Protein AF-A0A7D8UXM0-F1 (afdb_monomer)

InterPro domains:
  IPR001660 Sterile alpha motif domain [PF00536] (5-58)
  IPR013761 Sterile alpha motif/pointed domain superfamily [G3DSA:1.10.150.50] (2-58)
  IPR013761 Sterile alpha motif/pointed domain superfamily [SSF47769] (4-59)

Nearest PDB structures (foldseek):
  3hil-assembly2_B  TM=8.781E-01  e=5.672E-02  Homo sapiens
  5zrz-assembly1_B  TM=8.752E-01  e=5.672E-02  Mus musculus
  5zrx-assembly1_A  TM=5.684E-01  e=3.303E-01  Mus musculus

Mean predicted aligned error: 9.46 Å

pLDDT: mean 75.09, std 15.42, range [37.44, 89.88]

Foldseek 3Di:
DQVVVCVVCVVLVNNVCSVVCVVVVVSDPVSLLVDAPVNCVVSVNDPVSVQSSLVVLCVVLVHDPPDPRDHSVVSNVSVVVVVPDPDDDDDDPDPDDDD

Secondary structure (DSSP, 8-state):
--HHHHHHHHHTT-GGGHHHHHHTT--SHHHHHH--HHHHHHTT--HHHHHHHHHHHHHHTT--TTSPPPPHHHHHHHHHHHTT--S---S--------

Solvent-accessible surface area (backbone atoms only — not comparable to full-atom values): 6232 Å² total; per-residue (Å²): 133,58,56,71,47,50,52,52,27,47,76,70,74,42,49,87,47,49,67,57,34,49,74,72,66,40,44,43,67,68,48,56,57,66,53,46,71,65,58,41,47,75,71,65,54,52,71,72,55,52,53,51,51,47,47,53,54,36,46,77,70,70,45,60,84,90,48,80,82,68,51,60,69,53,50,40,54,50,54,64,56,61,77,77,54,99,66,89,78,82,89,76,94,78,82,74,83,85,127

Sequence (99 aa):
MTAEIAEMLEDLDLKQYRSSFLQAGLDNWEALCKITDSELDVLGIRLGHRRKLQREVARRLLWPDFKPLPTTQELLLLLWHNEQGRAGGREDYFSLPCS

Radius of gyration: 14.33 Å; Cα contacts (8 Å, |Δi|>4): 61; chains: 1; bounding box: 32×39×26 Å

Organism: NCBI:txid1316786

Structure (mmCIF, N/CA/C/O backbone):
data_AF-A0A7D8UXM0-F1
#
_entry.id   AF-A0A7D8UXM0-F1
#
loop_
_atom_site.group_PDB
_atom_site.id
_atom_site.type_symbol
_atom_site.label_atom_id
_atom_site.label_alt_id
_atom_site.label_comp_id
_atom_site.label_asym_id
_atom_site.label_entity_id
_atom_site.label_seq_id
_atom_site.pdbx_PDB_ins_code
_atom_site.Cartn_x
_atom_site.Cartn_y
_atom_site.Cartn_z
_atom_site.occupancy
_atom_site.B_iso_or_equiv
_atom_site.auth_seq_id
_atom_site.auth_comp_id
_atom_site.auth_asym_id
_atom_site.auth_atom_id
_atom_site.pdbx_PDB_model_num
ATOM 1 N N . MET A 1 1 ? 7.042 8.039 15.534 1.00 47.03 1 MET A N 1
ATOM 2 C CA . MET A 1 1 ? 8.016 7.488 14.574 1.00 47.03 1 MET A CA 1
ATOM 3 C C . MET A 1 1 ? 7.226 6.994 13.370 1.00 47.03 1 MET A C 1
ATOM 5 O O . MET A 1 1 ? 6.752 5.878 13.398 1.00 47.03 1 MET A O 1
ATOM 9 N N . THR A 1 2 ? 6.974 7.853 12.380 1.00 56.34 2 THR A N 1
ATOM 10 C CA . THR A 1 2 ? 6.192 7.533 11.158 1.00 56.34 2 THR A CA 1
ATOM 11 C C . THR A 1 2 ? 7.046 7.6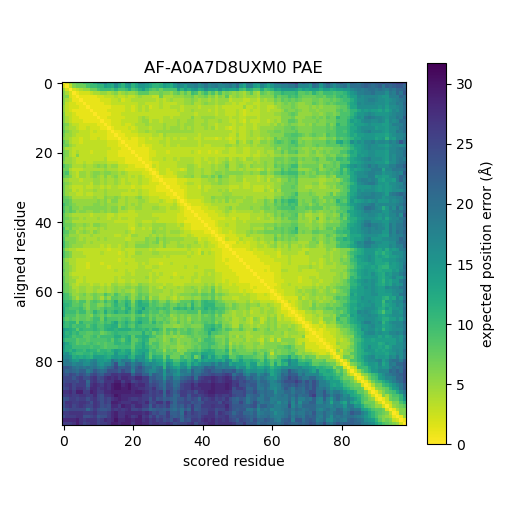51 9.888 1.00 56.34 2 THR A C 1
ATOM 13 O O . THR A 1 2 ? 6.525 7.662 8.774 1.00 56.34 2 THR A O 1
ATOM 16 N N . ALA A 1 3 ? 8.364 7.804 10.065 1.00 70.94 3 ALA A N 1
ATOM 17 C CA . ALA A 1 3 ? 9.318 8.048 8.988 1.00 70.94 3 ALA A CA 1
ATOM 18 C C . ALA A 1 3 ? 9.566 6.789 8.150 1.00 70.94 3 ALA A C 1
ATOM 20 O O . ALA A 1 3 ? 9.577 6.881 6.933 1.00 70.94 3 ALA A O 1
ATOM 21 N N . GLU A 1 4 ? 9.631 5.613 8.776 1.00 79.62 4 GLU A N 1
ATOM 22 C CA . GLU A 1 4 ? 10.021 4.371 8.096 1.00 79.62 4 GLU A CA 1
ATOM 23 C C . GLU A 1 4 ? 9.076 3.983 6.943 1.00 79.62 4 GLU A C 1
ATOM 25 O O . GLU A 1 4 ? 9.522 3.637 5.850 1.00 79.62 4 GLU A O 1
ATOM 30 N N . ILE A 1 5 ? 7.758 4.095 7.154 1.00 84.25 5 ILE A N 1
ATOM 31 C CA . ILE A 1 5 ? 6.766 3.879 6.090 1.00 84.25 5 ILE A CA 1
ATOM 32 C C . ILE A 1 5 ? 6.811 5.006 5.057 1.00 84.25 5 ILE A C 1
ATOM 34 O O . ILE A 1 5 ? 6.653 4.750 3.867 1.00 84.25 5 ILE A O 1
ATOM 38 N N . ALA A 1 6 ? 7.020 6.252 5.489 1.00 84.56 6 ALA A N 1
ATOM 39 C CA . ALA A 1 6 ? 7.072 7.389 4.578 1.00 84.56 6 ALA A CA 1
ATOM 40 C C . ALA A 1 6 ? 8.255 7.283 3.603 1.00 84.56 6 ALA A C 1
ATOM 42 O O . ALA A 1 6 ? 8.045 7.476 2.410 1.00 84.56 6 ALA A O 1
ATOM 43 N N . GLU A 1 7 ? 9.440 6.915 4.097 1.00 86.75 7 GLU A N 1
ATOM 44 C CA . GLU A 1 7 ? 10.653 6.712 3.298 1.00 86.75 7 GLU A CA 1
ATOM 45 C C . GLU A 1 7 ? 10.472 5.561 2.304 1.00 86.75 7 GLU A C 1
ATOM 47 O O . GLU A 1 7 ? 10.662 5.755 1.110 1.00 86.75 7 GLU A O 1
ATOM 52 N N . MET A 1 8 ? 9.965 4.402 2.740 1.00 86.75 8 MET A N 1
ATOM 53 C CA . MET A 1 8 ? 9.687 3.299 1.808 1.00 86.75 8 MET A CA 1
ATOM 54 C C . MET A 1 8 ? 8.648 3.629 0.749 1.00 86.75 8 MET A C 1
ATOM 56 O O . MET A 1 8 ? 8.779 3.235 -0.409 1.00 86.75 8 MET A O 1
ATOM 60 N N . LEU A 1 9 ? 7.558 4.290 1.146 1.00 87.38 9 LEU A N 1
ATOM 61 C CA . LEU A 1 9 ? 6.549 4.709 0.186 1.00 87.38 9 LEU A CA 1
ATOM 62 C C . LEU A 1 9 ? 7.142 5.727 -0.788 1.00 87.38 9 LEU A C 1
ATOM 64 O O . LEU A 1 9 ? 6.718 5.758 -1.935 1.00 87.38 9 LEU A O 1
A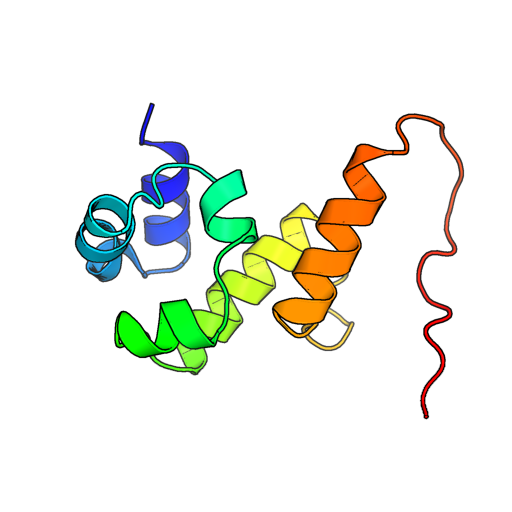TOM 68 N N . GLU A 1 10 ? 8.103 6.545 -0.374 1.00 89.12 10 GLU A N 1
ATOM 69 C CA . GLU A 1 10 ? 8.821 7.447 -1.268 1.00 89.12 10 GLU A CA 1
ATOM 70 C C . GLU A 1 10 ? 9.751 6.687 -2.228 1.00 89.12 10 GLU A C 1
ATOM 72 O O . GLU A 1 10 ? 9.645 6.902 -3.434 1.00 89.12 10 GLU A O 1
ATOM 77 N N . ASP A 1 11 ? 10.534 5.721 -1.740 1.00 89.19 11 ASP A N 1
ATOM 78 C CA . ASP A 1 11 ? 11.398 4.851 -2.558 1.00 89.19 11 ASP A CA 1
ATOM 79 C C . ASP A 1 11 ? 10.615 4.054 -3.616 1.00 89.19 11 ASP A C 1
ATOM 81 O O . ASP A 1 11 ? 11.065 3.866 -4.749 1.00 89.19 11 ASP A O 1
ATOM 85 N N . LEU A 1 12 ? 9.410 3.592 -3.271 1.00 87.69 12 LEU A N 1
ATOM 86 C CA . LEU A 1 12 ? 8.546 2.828 -4.178 1.00 87.69 12 LEU A CA 1
ATOM 87 C C . LEU A 1 12 ? 7.712 3.707 -5.127 1.00 87.69 12 LEU A C 1
ATOM 89 O O . LEU A 1 12 ? 6.990 3.168 -5.982 1.00 87.69 12 LEU A O 1
ATOM 93 N N . ASP A 1 13 ? 7.815 5.033 -4.992 1.00 88.81 13 ASP A N 1
ATOM 94 C CA . ASP A 1 13 ? 6.992 6.045 -5.667 1.00 88.81 13 ASP A CA 1
ATOM 95 C C . ASP A 1 13 ? 5.483 5.898 -5.355 1.00 88.81 13 ASP A C 1
ATOM 97 O O . ASP A 1 13 ? 4.593 6.083 -6.182 1.00 88.81 13 ASP A O 1
ATOM 101 N N . LEU A 1 14 ? 5.180 5.522 -4.113 1.00 88.56 14 LEU A N 1
ATOM 102 C CA . LEU A 1 14 ? 3.850 5.299 -3.539 1.00 88.56 14 LEU A CA 1
ATOM 103 C C . L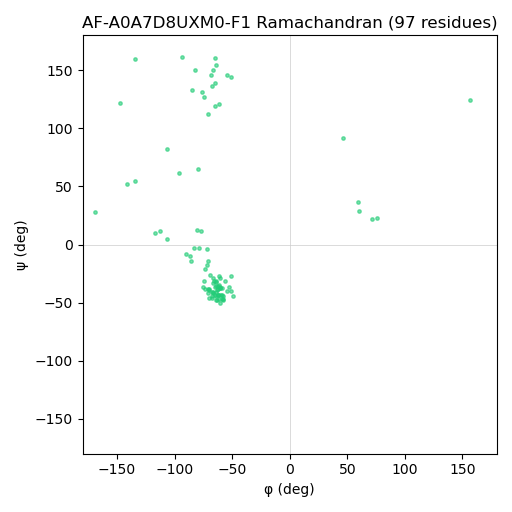EU A 1 14 ? 3.469 6.329 -2.464 1.00 88.56 14 LEU A C 1
ATOM 105 O O . LEU A 1 14 ? 2.446 6.170 -1.796 1.00 88.56 14 LEU A O 1
ATOM 109 N N . LYS A 1 15 ? 4.232 7.419 -2.317 1.00 88.69 15 LYS A N 1
ATOM 110 C CA . LYS A 1 15 ? 3.982 8.498 -1.340 1.00 88.69 15 LYS A CA 1
ATOM 111 C C . LYS A 1 15 ? 2.559 9.065 -1.368 1.00 88.69 15 LYS A C 1
ATOM 113 O O . LYS A 1 15 ? 2.058 9.510 -0.340 1.00 88.69 15 LYS A O 1
ATOM 118 N N . GLN A 1 16 ? 1.878 8.998 -2.515 1.00 88.81 16 GLN A N 1
ATOM 119 C CA . GLN A 1 16 ? 0.476 9.407 -2.658 1.00 88.81 16 GLN A CA 1
ATOM 120 C C . GLN A 1 16 ? -0.490 8.600 -1.774 1.00 88.81 16 GLN A C 1
ATOM 122 O O . GLN A 1 16 ? -1.534 9.109 -1.380 1.00 88.81 16 GLN A O 1
ATOM 127 N N . TYR A 1 17 ? -0.137 7.360 -1.429 1.00 88.00 17 TYR A N 1
ATOM 128 C CA . TYR A 1 17 ? -0.950 6.504 -0.571 1.00 88.00 17 TYR A CA 1
ATOM 129 C C . TYR A 1 17 ? -0.669 6.715 0.916 1.00 88.00 17 TYR A C 1
ATOM 131 O O . TYR A 1 17 ? -1.433 6.227 1.742 1.00 88.00 17 TYR A O 1
ATOM 139 N N . ARG A 1 18 ? 0.377 7.468 1.283 1.00 87.69 18 ARG A N 1
ATOM 140 C CA . ARG A 1 18 ? 0.791 7.688 2.678 1.00 87.69 18 ARG A CA 1
ATOM 141 C C . ARG A 1 18 ? -0.368 8.111 3.579 1.00 87.69 18 ARG A C 1
ATOM 143 O O . ARG A 1 18 ? -0.515 7.575 4.671 1.00 87.69 18 ARG A O 1
ATOM 150 N N . SER A 1 19 ? -1.208 9.036 3.119 1.00 86.94 19 SER A N 1
ATOM 151 C CA . SER A 1 19 ? -2.368 9.492 3.893 1.00 86.94 19 SER A CA 1
ATOM 152 C C . SER A 1 19 ? -3.431 8.407 4.075 1.00 86.94 19 SER A C 1
ATOM 154 O O . SER A 1 19 ? -4.079 8.380 5.117 1.00 86.94 19 SER A O 1
ATOM 156 N N . SER A 1 20 ? -3.605 7.512 3.100 1.00 88.44 20 SER A N 1
ATOM 157 C CA . SER A 1 20 ? -4.510 6.361 3.203 1.00 88.44 20 SER A CA 1
ATOM 158 C C . SER A 1 20 ? -3.968 5.315 4.177 1.00 88.44 20 SER A C 1
ATOM 160 O O . SER A 1 20 ? -4.714 4.821 5.013 1.00 88.44 20 SER A O 1
ATOM 162 N N . PHE A 1 21 ? -2.659 5.040 4.128 1.00 86.00 21 PHE A N 1
ATOM 163 C CA . PHE A 1 21 ? -1.992 4.134 5.067 1.00 86.00 21 PHE A CA 1
ATOM 164 C C . PHE A 1 21 ? -2.090 4.647 6.511 1.00 86.00 21 PHE A C 1
ATOM 166 O O . PHE A 1 21 ? -2.504 3.906 7.397 1.00 86.00 21 PHE A O 1
ATOM 173 N N . LEU A 1 22 ? -1.810 5.932 6.751 1.00 86.94 22 LEU A N 1
ATOM 174 C CA . LEU A 1 22 ? -1.930 6.526 8.088 1.00 86.94 22 LEU A CA 1
ATOM 175 C C . LEU A 1 22 ? -3.373 6.518 8.613 1.00 86.94 22 LEU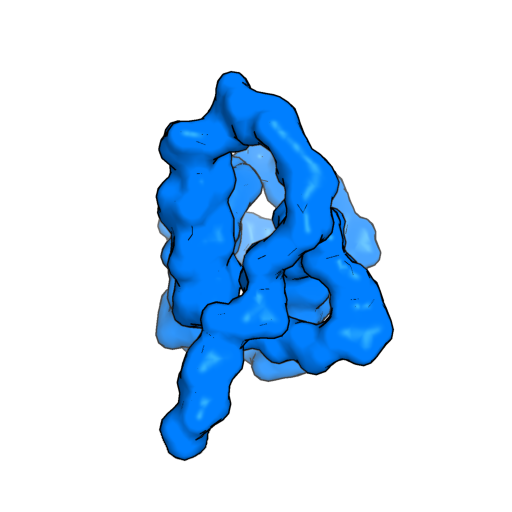 A C 1
ATOM 177 O O . LEU A 1 22 ? -3.585 6.240 9.789 1.00 86.94 22 LEU A O 1
ATOM 181 N N . GLN A 1 23 ? -4.364 6.786 7.757 1.00 86.56 23 GLN A N 1
ATOM 182 C CA . GLN A 1 23 ? -5.779 6.710 8.145 1.00 86.56 23 GLN A CA 1
ATOM 183 C C . GLN A 1 23 ? -6.225 5.285 8.484 1.00 86.56 23 GLN A C 1
ATOM 185 O O . GLN A 1 23 ? -7.076 5.108 9.350 1.00 86.56 23 GLN A O 1
ATOM 190 N N . ALA A 1 24 ? -5.630 4.281 7.841 1.00 84.62 24 ALA A N 1
ATOM 191 C CA . ALA A 1 24 ? -5.864 2.873 8.142 1.00 84.62 24 ALA A CA 1
ATOM 192 C C . ALA A 1 24 ? -5.097 2.368 9.383 1.00 84.62 24 ALA A C 1
ATOM 194 O O . ALA A 1 24 ? -5.255 1.211 9.757 1.00 84.62 24 ALA A O 1
ATOM 195 N N . GLY A 1 25 ? -4.261 3.201 10.022 1.00 84.94 25 GLY A N 1
ATOM 196 C CA . GLY A 1 25 ? -3.410 2.781 11.145 1.00 84.94 25 GLY A CA 1
ATOM 197 C C . GLY A 1 25 ? -2.187 1.957 10.722 1.00 84.94 25 GLY A C 1
ATOM 198 O O . GLY A 1 25 ? -1.650 1.180 11.503 1.00 84.94 25 GLY A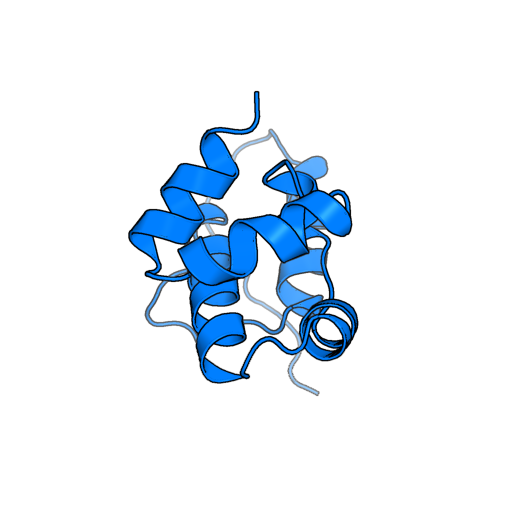 O 1
ATOM 199 N N . LEU A 1 26 ? -1.751 2.100 9.468 1.00 84.56 26 LEU A N 1
ATOM 200 C CA . LEU A 1 26 ? -0.575 1.435 8.902 1.00 84.56 26 LEU A CA 1
ATOM 201 C C . LEU A 1 26 ? 0.631 2.378 8.984 1.00 84.56 26 LEU A C 1
ATOM 203 O O . LEU A 1 26 ? 1.180 2.822 7.975 1.00 84.56 26 LEU A O 1
ATOM 207 N N . ASP A 1 27 ? 0.999 2.746 10.207 1.00 83.31 27 ASP A N 1
ATOM 208 C CA . ASP A 1 27 ? 2.096 3.679 10.490 1.00 83.31 27 ASP A CA 1
ATOM 209 C C . ASP A 1 27 ? 3.466 3.004 10.670 1.00 83.31 27 ASP A C 1
ATOM 211 O O . ASP A 1 27 ? 4.486 3.697 10.719 1.00 83.31 27 ASP A O 1
ATOM 215 N N . ASN A 1 28 ? 3.504 1.670 10.715 1.00 85.06 28 ASN A N 1
ATOM 216 C CA . ASN A 1 28 ? 4.709 0.878 10.946 1.00 85.06 28 ASN A CA 1
ATOM 217 C C . ASN A 1 28 ? 4.834 -0.307 9.974 1.00 85.06 28 ASN A C 1
ATOM 219 O O . ASN A 1 28 ? 3.859 -0.749 9.356 1.00 85.06 28 ASN A O 1
ATOM 223 N N . TRP A 1 29 ? 6.061 -0.820 9.834 1.00 82.00 29 TRP A N 1
ATOM 224 C CA . TRP A 1 29 ? 6.371 -1.928 8.929 1.00 82.00 29 TRP A CA 1
ATOM 225 C C . TRP A 1 29 ? 5.616 -3.211 9.259 1.00 82.00 29 TRP A C 1
ATOM 227 O O . TRP A 1 29 ? 5.195 -3.929 8.356 1.00 82.00 29 TRP A O 1
ATOM 237 N N . GLU A 1 30 ? 5.410 -3.489 10.540 1.00 78.62 30 GLU A N 1
ATOM 238 C CA . GLU A 1 30 ? 4.734 -4.697 10.998 1.00 78.62 30 GLU A CA 1
ATOM 239 C C . GLU A 1 30 ? 3.253 -4.706 10.589 1.00 78.62 30 GLU A C 1
ATOM 241 O O . GLU A 1 30 ? 2.737 -5.717 10.117 1.00 78.62 30 GLU A O 1
ATOM 246 N N . ALA A 1 31 ? 2.582 -3.559 10.688 1.00 82.25 31 ALA A N 1
ATOM 247 C CA . ALA A 1 31 ? 1.212 -3.358 10.237 1.00 82.25 31 ALA A CA 1
ATOM 248 C C . ALA A 1 31 ? 1.119 -3.434 8.708 1.00 82.25 31 ALA A C 1
ATOM 250 O O . ALA A 1 31 ? 0.218 -4.087 8.183 1.00 82.25 31 ALA A O 1
ATOM 251 N N . LEU A 1 32 ? 2.086 -2.851 7.987 1.00 83.44 32 LEU A N 1
ATOM 252 C CA . LEU A 1 32 ? 2.167 -2.981 6.529 1.00 83.44 32 LEU A CA 1
ATOM 253 C C . LEU A 1 32 ? 2.380 -4.437 6.096 1.00 83.44 32 LEU A C 1
ATOM 255 O O . LEU A 1 32 ? 1.792 -4.881 5.123 1.00 83.44 32 LEU A O 1
ATOM 259 N N . CYS A 1 33 ? 3.188 -5.196 6.826 1.00 80.44 33 CYS A N 1
ATOM 260 C CA . 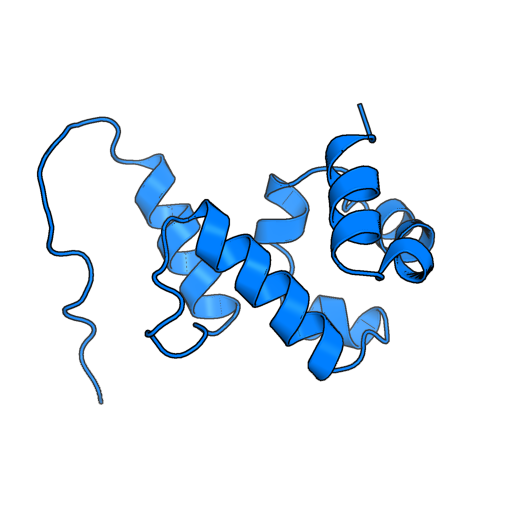CYS A 1 33 ? 3.398 -6.622 6.603 1.00 80.44 33 CYS A CA 1
ATOM 261 C C . CYS A 1 33 ? 2.140 -7.462 6.878 1.00 80.44 33 CYS A C 1
ATOM 263 O O . CYS A 1 33 ? 1.960 -8.518 6.275 1.00 80.44 33 CYS A O 1
ATOM 265 N N . LYS A 1 34 ? 1.273 -6.989 7.781 1.00 78.44 34 LYS A N 1
ATOM 266 C CA . LYS A 1 34 ? 0.019 -7.648 8.162 1.00 78.44 34 LYS A CA 1
ATOM 267 C C . LYS A 1 34 ? -1.162 -7.312 7.243 1.00 78.44 34 LYS A C 1
ATOM 269 O O . LYS A 1 34 ? -2.183 -7.997 7.310 1.00 78.44 34 LYS A O 1
ATOM 274 N N . ILE A 1 35 ? -1.049 -6.279 6.402 1.00 82.50 35 ILE A N 1
ATOM 275 C CA . ILE A 1 35 ? -2.139 -5.871 5.513 1.00 82.50 35 ILE A CA 1
ATOM 276 C C . ILE A 1 35 ? -2.434 -6.962 4.477 1.00 82.50 35 ILE A C 1
ATOM 278 O O . ILE A 1 35 ? -1.521 -7.567 3.925 1.00 82.50 35 ILE A O 1
ATOM 282 N N . THR A 1 36 ? -3.713 -7.211 4.193 1.00 82.00 36 THR A N 1
ATOM 283 C CA . THR A 1 36 ? -4.128 -8.191 3.177 1.00 82.00 36 THR A CA 1
ATOM 284 C C . THR A 1 36 ? -4.351 -7.534 1.813 1.00 82.00 36 THR A C 1
ATOM 286 O O . THR A 1 36 ? -4.574 -6.326 1.717 1.00 82.00 36 THR A O 1
ATOM 289 N N . ASP A 1 37 ? -4.354 -8.329 0.737 1.00 79.56 37 ASP A N 1
ATOM 290 C CA . ASP A 1 37 ? -4.739 -7.839 -0.597 1.00 79.56 37 ASP A CA 1
ATOM 291 C C . ASP A 1 37 ? -6.144 -7.224 -0.615 1.00 79.56 37 ASP A C 1
ATOM 293 O O . ASP A 1 37 ? -6.366 -6.283 -1.375 1.00 79.56 37 ASP A O 1
ATOM 297 N N . SER A 1 38 ? -7.061 -7.722 0.222 1.00 80.94 38 SER A N 1
ATOM 298 C CA . SER A 1 38 ? -8.418 -7.188 0.376 1.00 80.94 38 SER A CA 1
ATOM 299 C C . SER A 1 38 ? -8.409 -5.799 1.008 1.00 80.94 38 SER A C 1
ATOM 301 O O . SER A 1 38 ? -9.065 -4.897 0.505 1.00 80.94 38 SER A O 1
ATOM 303 N N . GLU A 1 39 ? -7.616 -5.591 2.060 1.00 84.56 39 GLU A N 1
ATOM 304 C CA . GLU A 1 39 ? -7.457 -4.270 2.685 1.00 84.56 39 GLU A CA 1
ATOM 305 C C . GLU A 1 39 ? -6.808 -3.274 1.705 1.00 84.56 39 GLU A C 1
ATOM 307 O O . GLU A 1 39 ? -7.259 -2.138 1.570 1.00 84.56 39 GLU A O 1
ATOM 312 N N . LEU A 1 40 ? -5.801 -3.706 0.932 1.00 83.31 40 LEU A N 1
ATOM 313 C CA . LEU A 1 40 ? -5.206 -2.888 -0.137 1.00 83.31 40 LEU A CA 1
ATOM 314 C C . LEU A 1 40 ? -6.207 -2.581 -1.267 1.00 83.31 40 LEU A C 1
ATOM 316 O O . LEU A 1 40 ? -6.122 -1.522 -1.897 1.00 83.31 40 LEU A O 1
ATOM 320 N N . ASP A 1 41 ? -7.140 -3.496 -1.541 1.00 85.06 41 ASP A N 1
ATOM 321 C CA . ASP A 1 41 ? -8.232 -3.305 -2.498 1.00 85.06 41 ASP A CA 1
ATOM 322 C C . ASP A 1 41 ? -9.233 -2.256 -2.016 1.00 85.06 41 ASP A C 1
ATOM 324 O O . ASP A 1 41 ? -9.547 -1.327 -2.760 1.00 85.06 41 ASP A O 1
ATOM 328 N N . VAL A 1 42 ? -9.634 -2.336 -0.744 1.00 86.94 42 VAL A N 1
ATOM 329 C CA . VAL A 1 42 ? -10.507 -1.359 -0.077 1.00 86.94 42 VAL A CA 1
ATOM 330 C C . VAL A 1 42 ? -9.873 0.035 -0.071 1.00 86.94 42 VAL A C 1
ATOM 332 O O . VAL A 1 42 ? -10.561 1.028 -0.303 1.00 86.94 42 VAL A O 1
ATOM 335 N N . LEU A 1 43 ? -8.550 0.123 0.103 1.00 86.19 43 LEU A N 1
ATOM 336 C CA . LEU A 1 43 ? -7.793 1.377 -0.013 1.00 86.19 43 LEU A CA 1
ATOM 337 C C . LEU A 1 43 ? -7.665 1.895 -1.461 1.00 86.19 43 LEU A C 1
ATOM 339 O O . LEU A 1 43 ? -7.089 2.963 -1.685 1.00 86.19 43 LEU A O 1
ATOM 343 N N . GLY A 1 44 ? -8.167 1.159 -2.457 1.00 85.44 44 GLY A N 1
ATOM 344 C CA . GLY A 1 44 ? -8.126 1.543 -3.869 1.00 85.44 44 GLY A CA 1
ATOM 345 C C . GLY A 1 44 ? -6.726 1.471 -4.487 1.00 85.44 44 GLY A C 1
ATOM 346 O O . GLY A 1 44 ? -6.438 2.137 -5.488 1.00 85.44 44 GLY A O 1
ATOM 347 N N . ILE A 1 45 ? -5.814 0.690 -3.903 1.00 87.94 45 ILE A N 1
ATOM 348 C CA . ILE A 1 45 ? -4.441 0.563 -4.399 1.00 87.94 45 ILE A CA 1
ATOM 349 C C . ILE A 1 45 ? -4.443 -0.333 -5.637 1.00 87.94 45 ILE A C 1
ATOM 351 O O . ILE A 1 45 ? -4.989 -1.432 -5.633 1.00 87.94 45 ILE A O 1
ATOM 355 N N . ARG A 1 46 ? -3.799 0.100 -6.725 1.00 89.88 46 ARG A N 1
ATOM 356 C CA . ARG A 1 46 ? -3.750 -0.673 -7.981 1.00 89.88 46 ARG A CA 1
ATOM 357 C C . ARG A 1 46 ? -2.916 -1.946 -7.812 1.00 89.88 46 ARG A C 1
ATOM 359 O O . ARG A 1 46 ? -1.879 -1.911 -7.154 1.00 89.88 46 ARG A O 1
ATOM 366 N N . LEU A 1 47 ? -3.291 -3.032 -8.495 1.00 85.25 47 LEU A N 1
ATOM 367 C CA . LEU A 1 47 ? -2.593 -4.328 -8.428 1.00 85.25 47 LEU A CA 1
ATOM 368 C C . LEU A 1 47 ? -1.072 -4.217 -8.659 1.00 85.25 47 LEU A C 1
ATOM 370 O O . LEU A 1 47 ? -0.288 -4.838 -7.949 1.00 85.25 47 LEU A O 1
ATOM 374 N N . GLY A 1 48 ? -0.630 -3.376 -9.601 1.00 87.25 48 GLY A N 1
ATOM 375 C CA . GLY A 1 48 ? 0.801 -3.148 -9.848 1.00 87.25 48 GLY A CA 1
ATOM 376 C C . GLY A 1 48 ? 1.554 -2.559 -8.646 1.00 87.25 48 GLY A C 1
ATOM 377 O O . GLY A 1 48 ? 2.699 -2.925 -8.399 1.00 87.25 48 GLY A O 1
ATOM 378 N N . HIS A 1 49 ? 0.907 -1.693 -7.863 1.00 89.06 49 HIS A N 1
ATOM 379 C CA . HIS A 1 49 ? 1.483 -1.110 -6.649 1.00 89.06 49 HIS A CA 1
ATOM 380 C C . HIS A 1 49 ? 1.514 -2.119 -5.501 1.00 89.06 49 HIS A C 1
ATOM 382 O O . HIS A 1 49 ? 2.506 -2.179 -4.779 1.00 89.06 49 HIS A O 1
ATOM 388 N N . ARG A 1 50 ? 0.485 -2.972 -5.393 1.00 87.25 50 ARG A N 1
ATOM 389 C CA . ARG A 1 50 ? 0.473 -4.089 -4.432 1.00 87.25 50 ARG A CA 1
ATOM 390 C C . ARG A 1 50 ? 1.665 -5.013 -4.665 1.00 87.25 50 ARG A C 1
ATOM 392 O O . ARG A 1 50 ? 2.382 -5.320 -3.725 1.00 87.25 50 ARG A O 1
ATOM 399 N N . ARG A 1 51 ? 1.964 -5.347 -5.928 1.00 87.50 51 ARG A N 1
ATOM 400 C CA . ARG A 1 51 ? 3.138 -6.166 -6.282 1.00 87.50 51 ARG A CA 1
ATOM 401 C C . ARG A 1 51 ? 4.470 -5.493 -5.941 1.00 87.50 51 ARG A C 1
ATOM 403 O O . ARG A 1 51 ? 5.405 -6.179 -5.544 1.00 87.50 51 ARG A O 1
ATOM 410 N N . LYS A 1 52 ? 4.574 -4.165 -6.073 1.00 88.06 52 LYS A N 1
ATOM 411 C CA . LYS A 1 52 ? 5.765 -3.419 -5.625 1.00 88.06 52 LYS A CA 1
ATOM 412 C C . LYS A 1 52 ? 5.942 -3.511 -4.107 1.00 88.06 52 LYS A C 1
ATOM 414 O O . LYS A 1 52 ? 7.033 -3.841 -3.658 1.00 88.06 52 LYS A O 1
ATOM 419 N N . LEU A 1 53 ? 4.872 -3.286 -3.343 1.00 86.75 53 LEU A N 1
ATOM 420 C CA . LEU A 1 53 ? 4.885 -3.406 -1.880 1.00 86.75 53 LEU A CA 1
ATOM 421 C C . LEU A 1 53 ? 5.242 -4.825 -1.441 1.00 86.75 53 LEU A C 1
ATOM 423 O O . LEU A 1 53 ? 6.175 -5.011 -0.671 1.00 86.75 53 LEU A O 1
ATOM 427 N N . GLN A 1 54 ? 4.569 -5.830 -2.001 1.00 85.56 54 GLN A N 1
ATOM 428 C CA . GLN A 1 54 ? 4.879 -7.240 -1.772 1.00 85.56 54 GLN A CA 1
ATOM 429 C C . GLN A 1 54 ? 6.343 -7.554 -2.086 1.00 85.56 54 GLN A C 1
ATOM 431 O O . GLN A 1 54 ? 6.964 -8.315 -1.352 1.00 85.56 54 GLN A O 1
ATOM 436 N N . ARG A 1 55 ? 6.918 -6.985 -3.157 1.00 87.06 55 ARG A N 1
ATOM 437 C CA . ARG A 1 55 ? 8.325 -7.224 -3.510 1.00 87.06 55 ARG A CA 1
ATOM 438 C C . ARG A 1 55 ? 9.266 -6.639 -2.472 1.00 87.06 55 ARG A C 1
ATOM 440 O O . ARG A 1 55 ? 10.228 -7.307 -2.113 1.00 87.06 55 ARG A O 1
ATOM 447 N N . GLU A 1 56 ? 8.982 -5.440 -1.988 1.00 86.50 56 GLU A N 1
ATOM 448 C CA . GLU A 1 56 ? 9.776 -4.814 -0.935 1.00 86.50 56 GLU A CA 1
ATOM 449 C C . GLU A 1 56 ? 9.682 -5.602 0.379 1.00 86.50 56 GLU A C 1
ATOM 451 O O . GLU A 1 56 ? 10.701 -5.909 0.997 1.00 86.50 56 GLU A O 1
ATOM 456 N N . VAL A 1 57 ? 8.474 -6.044 0.747 1.00 84.38 57 VAL A N 1
ATOM 457 C CA . VAL A 1 57 ? 8.244 -6.937 1.896 1.00 84.38 57 VAL A CA 1
ATOM 458 C C . VAL A 1 57 ? 9.025 -8.236 1.742 1.00 84.38 57 VAL A C 1
ATOM 460 O O . VAL A 1 57 ? 9.766 -8.622 2.645 1.00 84.38 57 VAL A O 1
ATOM 463 N N . ALA A 1 58 ? 8.945 -8.869 0.573 1.00 84.12 58 ALA A N 1
ATOM 464 C CA . ALA A 1 58 ? 9.684 -10.083 0.267 1.00 84.12 58 ALA A CA 1
ATOM 465 C C . ALA A 1 58 ? 11.203 -9.861 0.392 1.00 84.12 58 ALA A C 1
ATOM 467 O O . ALA A 1 58 ? 11.878 -10.644 1.052 1.00 84.12 58 ALA A O 1
ATOM 468 N N . ARG A 1 59 ? 11.751 -8.774 -0.167 1.00 83.00 59 ARG A N 1
ATOM 469 C CA . ARG A 1 59 ? 13.189 -8.455 -0.083 1.00 83.00 59 ARG A CA 1
ATOM 470 C C . ARG A 1 59 ? 13.676 -8.313 1.354 1.00 83.00 59 ARG A C 1
ATOM 472 O O . ARG A 1 59 ? 14.726 -8.855 1.692 1.00 83.00 59 ARG A O 1
ATOM 479 N N . ARG A 1 60 ? 12.909 -7.638 2.213 1.00 79.31 60 ARG A N 1
ATOM 480 C CA . ARG A 1 60 ? 13.248 -7.498 3.640 1.00 79.31 60 ARG A CA 1
ATOM 481 C C . ARG A 1 60 ? 13.138 -8.813 4.412 1.00 79.31 60 ARG A C 1
ATOM 483 O O . ARG A 1 60 ? 13.875 -9.009 5.371 1.00 79.31 60 ARG A O 1
ATOM 490 N N . LEU A 1 61 ? 12.295 -9.736 3.952 1.00 77.88 61 LEU A N 1
ATOM 491 C CA . LEU A 1 61 ? 12.242 -11.125 4.422 1.00 77.88 61 LEU A CA 1
ATOM 492 C C . LEU A 1 61 ? 13.325 -12.021 3.798 1.00 77.88 61 LEU A C 1
ATOM 494 O O . LEU A 1 61 ? 13.255 -13.241 3.927 1.00 77.88 61 LEU A O 1
ATOM 498 N N . LEU A 1 62 ? 14.323 -11.431 3.127 1.00 80.25 62 LEU A N 1
ATOM 499 C CA . LEU A 1 62 ? 15.399 -12.133 2.422 1.00 80.25 62 LEU A CA 1
ATOM 500 C C . LEU A 1 62 ? 14.889 -13.051 1.302 1.00 80.25 62 LEU A C 1
ATOM 502 O O . LEU A 1 62 ? 15.522 -14.049 0.953 1.00 80.25 62 LEU A O 1
ATOM 506 N N . TRP A 1 63 ? 13.751 -12.705 0.701 1.00 79.12 63 TRP A N 1
ATOM 507 C CA . TRP A 1 63 ? 13.245 -13.410 -0.461 1.00 79.12 63 TRP A CA 1
ATOM 508 C C . TRP A 1 63 ? 14.050 -13.056 -1.710 1.00 79.12 63 TRP A C 1
ATOM 510 O O . TRP A 1 63 ? 14.159 -11.877 -2.063 1.00 79.12 63 TRP A O 1
ATOM 520 N N . PRO A 1 64 ? 14.561 -14.052 -2.442 1.00 79.12 64 PRO A N 1
ATOM 521 C CA . PRO A 1 64 ? 15.302 -13.791 -3.662 1.00 79.12 64 PRO A CA 1
ATOM 522 C C . PRO A 1 64 ? 14.417 -13.225 -4.782 1.00 79.12 64 PRO A C 1
ATOM 524 O O . PRO A 1 64 ? 13.345 -13.753 -5.082 1.00 79.12 64 PRO A O 1
ATOM 527 N N . ASP A 1 65 ? 14.911 -12.203 -5.488 1.00 76.56 65 ASP A N 1
ATOM 528 C CA . ASP A 1 65 ? 14.202 -11.573 -6.614 1.00 76.56 65 ASP A CA 1
ATOM 529 C C . ASP A 1 65 ? 13.900 -12.536 -7.774 1.00 76.56 65 ASP A C 1
ATOM 531 O O . ASP A 1 65 ? 12.907 -12.353 -8.486 1.00 76.56 65 ASP A O 1
ATOM 535 N N . PHE A 1 66 ? 14.738 -13.566 -7.946 1.00 79.38 66 PHE A N 1
ATOM 536 C CA . PHE A 1 66 ? 14.585 -14.591 -8.982 1.00 79.38 66 PHE A CA 1
ATOM 537 C C . PHE A 1 66 ? 13.428 -15.559 -8.711 1.00 79.38 66 PHE A C 1
ATOM 539 O O . PHE A 1 66 ? 12.988 -16.252 -9.628 1.00 79.38 66 PHE A O 1
ATOM 546 N N . LYS A 1 67 ? 12.926 -15.620 -7.472 1.00 77.00 67 LYS A N 1
ATOM 547 C CA . LYS A 1 67 ? 11.729 -16.396 -7.155 1.00 77.00 67 LYS A CA 1
ATOM 548 C C . LYS A 1 67 ? 10.469 -15.600 -7.496 1.00 77.00 67 LYS A C 1
ATOM 550 O O . LYS A 1 67 ? 10.480 -14.360 -7.420 1.00 77.00 67 LYS A O 1
ATOM 555 N N . PRO A 1 68 ? 9.377 -16.300 -7.862 1.00 83.25 68 PRO A N 1
ATOM 556 C CA . PRO A 1 68 ? 8.091 -15.655 -8.062 1.00 83.25 68 PRO A CA 1
ATOM 557 C C . PRO A 1 68 ? 7.721 -14.872 -6.807 1.00 83.25 68 PRO A C 1
ATOM 559 O O . PRO A 1 68 ? 8.082 -15.244 -5.687 1.00 83.25 68 PRO A O 1
ATOM 562 N N . LEU A 1 69 ? 7.054 -13.744 -7.027 1.00 78.88 69 LEU A N 1
ATOM 563 C CA . LEU A 1 69 ? 6.598 -12.910 -5.936 1.00 78.88 69 LEU A CA 1
ATOM 564 C C . LEU A 1 69 ? 5.546 -13.696 -5.138 1.00 78.88 69 LEU A C 1
ATOM 566 O O . LEU A 1 69 ? 4.535 -14.066 -5.740 1.00 78.88 69 LEU A O 1
ATOM 570 N N . PRO A 1 70 ? 5.787 -13.968 -3.846 1.00 76.31 70 PRO A N 1
ATOM 571 C CA . PRO A 1 70 ? 4.841 -14.695 -3.020 1.00 76.31 70 PRO A CA 1
ATOM 572 C C . PRO A 1 70 ? 3.579 -13.862 -2.826 1.00 76.31 70 PRO A C 1
ATOM 574 O O . PRO A 1 70 ? 3.604 -12.626 -2.827 1.00 76.31 70 PRO A O 1
ATOM 577 N N . THR A 1 71 ? 2.466 -14.558 -2.659 1.00 79.75 71 THR A N 1
ATOM 578 C CA . THR A 1 71 ? 1.172 -13.940 -2.365 1.00 79.75 71 THR A CA 1
ATOM 579 C C . THR A 1 71 ? 1.236 -13.237 -1.005 1.00 79.75 71 THR A C 1
ATOM 581 O O . THR A 1 71 ? 1.997 -13.657 -0.133 1.00 79.75 71 THR A O 1
ATOM 584 N N . THR A 1 72 ? 0.406 -12.218 -0.751 1.00 70.50 72 THR A N 1
ATOM 585 C CA . THR A 1 72 ? 0.342 -11.584 0.585 1.00 70.50 72 THR A CA 1
ATOM 586 C C . THR A 1 72 ? 0.109 -12.608 1.696 1.00 70.50 72 THR A C 1
ATOM 588 O O . THR A 1 72 ? 0.715 -12.526 2.757 1.00 70.50 72 THR A O 1
ATOM 591 N N . GLN A 1 73 ? -0.702 -13.635 1.430 1.00 68.81 73 GLN A N 1
ATOM 592 C CA . GLN A 1 73 ? -0.930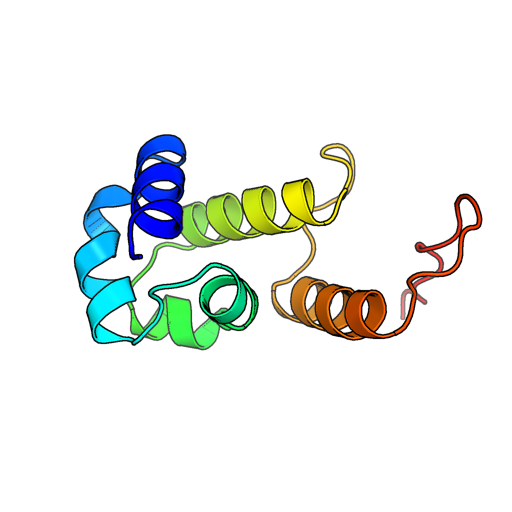 -14.730 2.370 1.00 68.81 73 GLN A CA 1
ATOM 593 C C . GLN A 1 73 ? 0.330 -15.572 2.638 1.00 68.81 73 GLN A C 1
ATOM 595 O O . GLN A 1 73 ? 0.563 -15.974 3.773 1.00 68.81 73 GLN A O 1
ATOM 600 N N . GLU A 1 74 ? 1.173 -15.805 1.633 1.00 72.31 74 GLU A N 1
ATOM 601 C CA . GLU A 1 74 ? 2.459 -16.489 1.823 1.00 72.31 74 GLU A CA 1
ATOM 602 C C . GLU A 1 74 ? 3.452 -15.613 2.594 1.00 72.31 74 GLU A C 1
ATOM 604 O O . GLU A 1 74 ? 4.152 -16.110 3.472 1.00 72.31 74 GLU A O 1
ATOM 609 N N . LEU A 1 75 ? 3.475 -14.302 2.329 1.00 74.06 75 LEU A N 1
ATOM 610 C CA . LEU A 1 75 ? 4.284 -13.347 3.093 1.00 74.06 75 LEU A CA 1
ATOM 611 C C . LEU A 1 75 ? 3.891 -13.337 4.573 1.00 74.06 75 LEU A C 1
ATOM 613 O O . LEU A 1 75 ? 4.768 -13.387 5.434 1.00 74.06 75 LEU A O 1
ATOM 617 N N . LEU A 1 76 ? 2.588 -13.355 4.869 1.00 72.12 76 LEU A N 1
ATOM 618 C CA . LEU A 1 76 ? 2.070 -13.489 6.232 1.00 72.12 76 LEU A CA 1
ATOM 619 C C . LEU A 1 76 ? 2.564 -14.778 6.899 1.00 72.12 76 LEU A C 1
ATOM 621 O O . LEU A 1 76 ? 3.057 -14.725 8.022 1.00 72.12 76 LEU A O 1
ATOM 625 N N . LEU A 1 77 ? 2.499 -15.924 6.215 1.00 70.38 77 LEU A N 1
ATOM 626 C CA . LEU A 1 77 ? 2.987 -17.196 6.765 1.00 70.38 77 LEU A CA 1
ATOM 627 C C . LEU A 1 77 ? 4.487 -17.153 7.103 1.00 70.38 77 LEU A C 1
ATOM 629 O O . LEU A 1 77 ? 4.903 -17.686 8.130 1.00 70.38 77 LEU A O 1
ATOM 633 N N . LEU A 1 78 ? 5.297 -16.481 6.282 1.00 68.62 78 LEU A N 1
ATOM 634 C CA . LEU A 1 78 ? 6.736 -16.318 6.519 1.00 68.62 78 LEU A CA 1
ATOM 635 C C . LEU A 1 78 ? 7.036 -15.379 7.690 1.00 68.62 78 LEU A C 1
ATOM 637 O O . LEU A 1 78 ? 7.955 -15.633 8.467 1.00 68.62 78 LEU A O 1
ATOM 641 N N . LEU A 1 79 ? 6.252 -14.310 7.837 1.00 69.38 79 LEU A N 1
ATOM 642 C CA . LEU A 1 79 ? 6.343 -13.394 8.975 1.00 69.38 79 LEU A CA 1
ATOM 643 C C . LEU A 1 79 ? 6.042 -14.113 10.293 1.00 69.38 79 LEU A C 1
ATOM 645 O O . LEU A 1 79 ? 6.805 -13.972 11.245 1.00 69.38 79 LEU A O 1
ATOM 649 N N . TRP A 1 80 ? 5.005 -14.954 10.317 1.00 64.44 80 TRP A N 1
ATOM 650 C CA . TRP A 1 80 ? 4.678 -15.796 11.473 1.00 64.44 80 TRP A CA 1
ATOM 651 C C . TRP A 1 80 ? 5.789 -16.803 11.806 1.00 64.44 80 TRP A C 1
ATOM 653 O O . TRP A 1 80 ? 6.046 -17.079 12.976 1.00 64.44 80 TRP A O 1
ATOM 663 N N . HIS A 1 81 ? 6.475 -17.338 10.793 1.00 58.56 81 HIS A N 1
ATOM 664 C CA . HIS A 1 81 ? 7.567 -18.293 10.992 1.00 58.56 81 HIS A CA 1
ATOM 665 C C . HIS A 1 81 ? 8.864 -17.642 11.507 1.00 58.56 81 HIS A C 1
ATOM 667 O O . HIS A 1 81 ? 9.601 -18.262 12.276 1.00 58.56 81 HIS A O 1
ATOM 673 N N . ASN A 1 82 ? 9.135 -16.387 11.135 1.00 59.09 82 ASN A N 1
ATOM 674 C CA . ASN A 1 82 ? 10.322 -15.652 11.583 1.00 59.09 82 ASN A CA 1
ATOM 675 C C . ASN A 1 82 ? 10.254 -15.199 13.054 1.00 59.09 82 ASN A C 1
ATOM 677 O O . ASN A 1 82 ? 11.301 -14.988 13.667 1.00 59.09 82 ASN A O 1
ATOM 681 N N . GLU A 1 83 ? 9.061 -15.108 13.653 1.00 53.56 83 GLU A N 1
ATOM 682 C CA . GLU A 1 83 ? 8.896 -14.744 15.070 1.00 53.56 83 GLU A CA 1
ATOM 683 C C . GLU A 1 83 ? 9.350 -15.846 16.058 1.00 53.56 83 GLU A C 1
ATOM 685 O O . GLU A 1 83 ? 9.568 -15.560 17.232 1.00 53.56 83 GLU A O 1
ATOM 690 N N . GLN A 1 84 ? 9.565 -17.092 15.607 1.00 49.06 84 GLN A N 1
ATOM 691 C CA . GLN A 1 84 ? 9.895 -18.246 16.471 1.00 49.06 84 GLN A CA 1
ATOM 692 C C . GLN A 1 84 ? 11.365 -18.722 16.391 1.00 49.06 84 GLN A C 1
ATOM 694 O O . GLN A 1 84 ? 11.717 -19.734 16.995 1.00 49.06 84 GLN A O 1
ATOM 699 N N . GLY A 1 85 ? 12.252 -18.035 15.656 1.00 45.38 85 GLY A N 1
ATOM 700 C CA . GLY A 1 85 ? 13.499 -18.659 15.189 1.00 45.38 85 GLY A CA 1
ATOM 701 C C . GLY A 1 85 ? 14.764 -17.806 15.197 1.00 45.38 85 GLY A C 1
ATOM 702 O O . GLY A 1 85 ? 15.482 -17.787 14.202 1.00 45.38 85 GLY A O 1
ATOM 703 N N . ARG A 1 86 ? 15.129 -17.163 16.315 1.00 44.44 86 ARG A N 1
ATOM 704 C CA . ARG A 1 86 ? 16.525 -16.720 16.526 1.00 44.44 86 ARG A CA 1
ATOM 705 C C . ARG A 1 86 ? 17.389 -17.900 16.990 1.00 44.44 86 ARG A C 1
ATOM 707 O O . ARG A 1 86 ? 17.896 -17.905 18.106 1.00 44.44 86 ARG A O 1
ATOM 714 N N . ALA A 1 87 ? 17.558 -18.904 16.136 1.00 37.44 87 ALA A N 1
ATOM 715 C CA . ALA A 1 87 ? 18.555 -19.957 16.308 1.00 37.44 87 ALA A CA 1
ATOM 716 C C . ALA A 1 87 ? 19.038 -20.395 14.920 1.00 37.44 87 ALA A C 1
ATOM 718 O O . ALA A 1 87 ? 18.240 -20.730 14.053 1.00 37.44 87 ALA A O 1
ATOM 719 N N . GLY A 1 88 ? 20.346 -20.271 14.695 1.00 44.94 88 GLY A N 1
ATOM 720 C CA . GLY A 1 88 ? 20.959 -20.324 13.374 1.00 44.94 88 GLY A CA 1
ATOM 721 C C . GLY A 1 88 ? 20.858 -2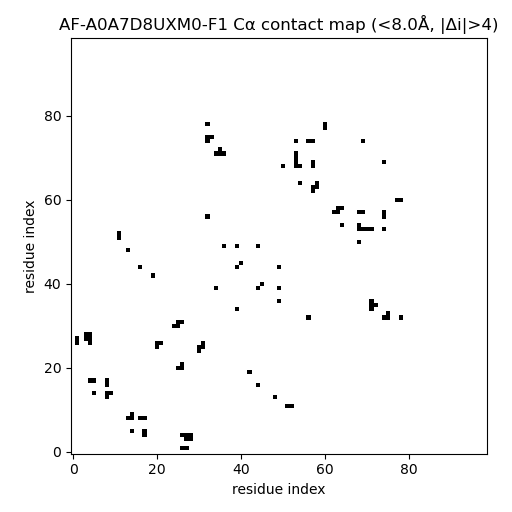1.664 12.647 1.00 44.94 88 GLY A C 1
ATOM 722 O O . GLY A 1 88 ? 20.704 -22.722 13.246 1.00 44.94 88 GLY A O 1
ATOM 723 N N . GLY A 1 89 ? 21.039 -21.593 11.332 1.00 40.19 89 GLY A N 1
ATOM 724 C CA . GLY A 1 89 ? 21.177 -22.754 10.462 1.00 40.19 89 GLY A CA 1
ATOM 725 C C . GLY A 1 89 ? 20.791 -22.401 9.034 1.00 40.19 89 GLY A C 1
ATOM 726 O O . GLY A 1 89 ? 19.718 -21.862 8.801 1.00 40.19 89 GLY A O 1
ATOM 727 N N . ARG A 1 90 ? 21.708 -22.644 8.098 1.00 45.38 90 ARG A N 1
ATOM 728 C CA . ARG A 1 90 ? 21.543 -22.455 6.652 1.00 45.38 90 ARG A CA 1
ATOM 729 C C . ARG A 1 90 ? 20.281 -23.132 6.101 1.00 45.38 90 ARG A C 1
ATOM 731 O O . ARG A 1 90 ? 19.962 -24.236 6.512 1.00 45.38 90 ARG A O 1
ATOM 738 N N . GLU A 1 91 ? 19.697 -22.449 5.114 1.00 50.84 91 GLU A N 1
ATOM 739 C CA . GLU A 1 91 ? 19.123 -22.985 3.868 1.00 50.84 91 GLU A CA 1
ATOM 740 C C . GLU A 1 91 ? 18.211 -24.209 3.988 1.00 50.84 91 GLU A C 1
ATOM 742 O O . GLU A 1 91 ? 18.718 -25.302 3.852 1.00 50.84 91 GLU A O 1
ATOM 747 N N . ASP A 1 92 ? 16.887 -24.031 4.134 1.00 43.88 92 ASP A N 1
ATOM 748 C CA . ASP A 1 92 ? 15.887 -25.027 3.670 1.00 43.88 92 ASP A CA 1
ATOM 749 C C . ASP A 1 92 ? 14.419 -24.521 3.690 1.00 43.88 92 ASP A C 1
ATOM 751 O O . ASP A 1 92 ? 13.468 -25.289 3.804 1.00 43.88 92 ASP A O 1
ATOM 755 N N . TYR A 1 93 ? 14.159 -23.216 3.541 1.00 51.81 93 TYR A N 1
ATOM 756 C CA . TYR A 1 93 ? 12.782 -22.690 3.667 1.00 51.81 93 TYR A CA 1
ATOM 757 C C . TYR A 1 93 ? 11.853 -22.921 2.459 1.00 51.81 93 TYR A C 1
ATOM 759 O O . TYR A 1 93 ? 10.789 -22.314 2.389 1.00 51.81 93 TYR A O 1
ATOM 767 N N . PHE A 1 94 ? 12.215 -23.761 1.484 1.00 49.44 94 PHE A N 1
ATOM 768 C CA . PHE A 1 94 ? 11.421 -23.915 0.256 1.00 49.44 94 PHE A CA 1
ATOM 769 C C . PHE A 1 94 ? 11.192 -25.364 -0.186 1.00 49.44 94 PHE A C 1
ATOM 771 O O . PHE A 1 94 ? 11.428 -25.718 -1.336 1.00 49.44 94 PHE A O 1
ATOM 778 N N . SER A 1 95 ? 10.652 -26.189 0.708 1.00 47.00 95 SER A N 1
ATOM 779 C CA . SER A 1 95 ? 9.727 -27.257 0.302 1.00 47.00 95 SER A CA 1
ATOM 780 C C . SER A 1 95 ? 8.315 -26.862 0.728 1.00 47.00 95 SER A C 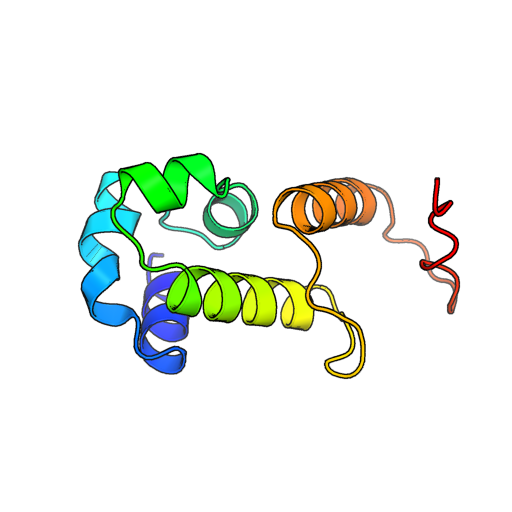1
ATOM 782 O O . SER A 1 95 ? 7.832 -27.263 1.782 1.00 47.00 95 SER A O 1
ATOM 784 N N . LEU A 1 96 ? 7.660 -26.028 -0.083 1.00 52.53 96 LEU A N 1
ATOM 785 C CA . LEU A 1 96 ? 6.204 -25.910 -0.045 1.00 52.53 96 LEU A CA 1
ATOM 786 C C . LEU A 1 96 ? 5.629 -27.023 -0.935 1.00 52.53 96 LEU A C 1
ATOM 788 O O . LEU A 1 96 ? 6.115 -27.195 -2.056 1.00 52.53 96 LEU A O 1
ATOM 792 N N . PRO A 1 97 ? 4.623 -27.788 -0.480 1.00 46.19 97 PRO A N 1
ATOM 793 C CA . PRO A 1 97 ? 3.977 -28.773 -1.328 1.00 46.19 97 PRO A CA 1
ATOM 794 C C . PRO A 1 97 ? 3.132 -28.040 -2.377 1.00 46.19 97 PRO A C 1
ATOM 796 O O . PRO A 1 97 ? 2.130 -27.409 -2.045 1.00 46.19 97 PRO A O 1
ATOM 799 N N . CYS A 1 98 ? 3.524 -28.129 -3.650 1.00 39.56 98 CYS A N 1
ATOM 800 C CA . CYS A 1 98 ? 2.585 -27.893 -4.745 1.00 39.56 98 CYS A CA 1
ATOM 801 C C . CYS A 1 98 ? 1.471 -28.948 -4.643 1.00 39.56 98 CYS A C 1
ATOM 803 O O . CYS A 1 98 ? 1.769 -30.143 -4.675 1.00 39.56 98 CYS A O 1
ATOM 805 N N . SER A 1 99 ? 0.218 -28.508 -4.500 1.00 38.34 99 SER A N 1
ATOM 806 C CA . SER A 1 99 ? -0.977 -29.327 -4.770 1.00 38.34 99 SER A CA 1
ATOM 807 C C . SER A 1 99 ? -1.495 -29.047 -6.171 1.00 38.34 99 SER A C 1
ATOM 809 O O . SER A 1 99 ? -1.409 -27.869 -6.589 1.00 38.34 99 SER A O 1
#